Protein AF-A0A424SV99-F1 (afdb_monomer_lite)

Radius of gyration: 18.93 Å; chains: 1; bounding box: 42×47×40 Å

Sequence (148 aa):
MVNPYFDELSTVQIDDELKTCRRCNESKHYTDFAHRSYNKNGDKEYKNYCKACDKIAAKQVFNIKKQIGAIPDNHVCDCCGRDEPTILEQYKLFQRTMKKTVWTYDHDYKTGKFKGIICQPCNSVVGNLQDDITLADKVVKYIQRNYE

Foldseek 3Di:
DDDPDDDDPDPDPDPQQWAAAPQPRDIDGQVQFDFDDADPVRHTDGDSHGPVLVVLVVVLQVVCCVVVPDDDPADAFPPPRHGFVVCCVVVVPDPVHPDDDQWDQDADSVPSHTDDIHGPVVVVVCVVCVVPVVSVVVVVVVCVVPPD

Structure (mmCIF, N/CA/C/O backbone):
data_AF-A0A424SV99-F1
#
_entry.id   AF-A0A424SV99-F1
#
loop_
_atom_site.group_PDB
_atom_site.id
_atom_site.type_symbol
_atom_site.label_atom_id
_atom_site.label_alt_id
_atom_site.label_comp_id
_atom_site.label_asym_id
_atom_site.label_entity_id
_atom_site.label_seq_id
_atom_site.pdbx_PDB_ins_code
_atom_site.Cartn_x
_atom_site.Cartn_y
_atom_site.Cartn_z
_atom_site.occupancy
_atom_site.B_iso_or_equiv
_atom_site.auth_seq_id
_atom_site.auth_comp_id
_atom_site.auth_asym_id
_atom_site.auth_atom_id
_atom_site.pdbx_PDB_model_num
ATOM 1 N N . MET A 1 1 ? 20.866 -32.898 5.665 1.00 46.75 1 MET A N 1
ATOM 2 C CA . MET A 1 1 ? 20.239 -31.907 6.564 1.00 46.75 1 MET A CA 1
ATOM 3 C C . MET A 1 1 ? 21.338 -30.963 7.007 1.00 46.75 1 MET A C 1
ATOM 5 O O . MET A 1 1 ? 22.208 -31.386 7.752 1.00 46.75 1 MET A O 1
ATOM 9 N N . VAL A 1 2 ? 21.365 -29.760 6.440 1.00 43.47 2 VAL A N 1
ATOM 10 C CA . VAL A 1 2 ? 22.340 -28.706 6.759 1.00 43.47 2 VAL A CA 1
ATOM 11 C C . VAL A 1 2 ? 21.675 -27.783 7.780 1.00 43.47 2 VAL A C 1
ATOM 13 O O . VAL A 1 2 ? 20.457 -27.600 7.707 1.00 43.47 2 VAL A O 1
ATOM 16 N N . ASN A 1 3 ? 22.425 -27.262 8.753 1.00 42.44 3 ASN A N 1
ATOM 17 C CA . ASN A 1 3 ? 21.895 -26.292 9.712 1.00 42.44 3 ASN A CA 1
ATOM 18 C C . ASN A 1 3 ? 21.257 -25.114 8.934 1.00 42.44 3 ASN A C 1
ATOM 20 O O . ASN A 1 3 ? 21.934 -24.520 8.099 1.00 42.44 3 ASN A O 1
ATOM 24 N N . PRO A 1 4 ? 19.962 -24.817 9.144 1.00 55.62 4 PRO A N 1
ATOM 25 C CA . PRO A 1 4 ? 19.157 -23.989 8.240 1.00 55.62 4 PRO A CA 1
ATOM 26 C C . PRO A 1 4 ? 19.407 -22.472 8.336 1.00 55.62 4 PRO A C 1
ATOM 28 O O . PRO A 1 4 ? 18.695 -21.705 7.690 1.00 55.62 4 PRO A O 1
ATOM 31 N N . TYR A 1 5 ? 20.377 -22.022 9.136 1.00 57.38 5 TYR A N 1
ATOM 32 C CA . TYR A 1 5 ? 20.575 -20.611 9.478 1.00 57.38 5 TYR A CA 1
ATOM 33 C C . TYR A 1 5 ? 21.899 -20.051 8.956 1.00 57.38 5 TYR A C 1
ATOM 35 O O . TYR A 1 5 ? 22.760 -19.691 9.744 1.00 57.38 5 TYR A O 1
ATOM 43 N N . PHE A 1 6 ? 21.981 -19.869 7.638 1.00 65.75 6 PHE A N 1
ATOM 44 C CA . PHE A 1 6 ? 23.071 -19.198 6.915 1.00 65.75 6 PHE A CA 1
ATOM 45 C C . PHE A 1 6 ? 24.304 -20.065 6.657 1.00 65.75 6 PHE A C 1
ATOM 47 O O . PHE A 1 6 ? 25.109 -20.298 7.545 1.00 65.75 6 PHE A O 1
ATOM 54 N N . ASP A 1 7 ? 24.438 -20.498 5.405 1.00 50.53 7 ASP A N 1
ATOM 55 C CA . ASP A 1 7 ? 25.658 -20.337 4.609 1.00 50.53 7 ASP A CA 1
ATOM 56 C C . ASP A 1 7 ? 25.368 -20.803 3.163 1.00 50.53 7 ASP A C 1
ATOM 58 O O . ASP A 1 7 ? 24.678 -21.793 2.931 1.00 50.53 7 ASP A O 1
ATOM 62 N N . GLU A 1 8 ? 25.846 -20.039 2.179 1.00 55.78 8 GLU A N 1
ATOM 63 C CA . GLU A 1 8 ? 26.114 -20.473 0.788 1.00 55.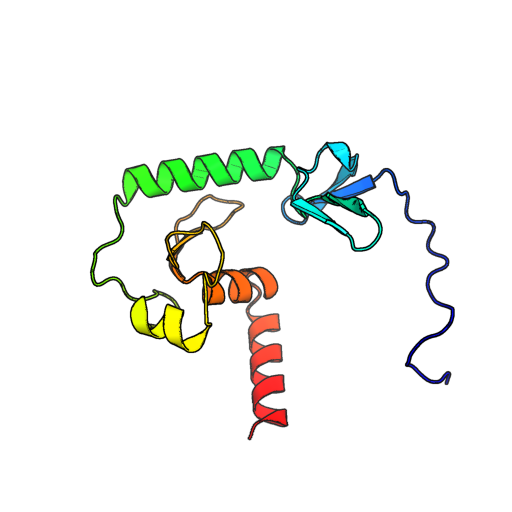78 8 GLU A CA 1
ATOM 64 C C . GLU A 1 8 ? 24.993 -20.612 -0.271 1.00 55.78 8 GLU A C 1
ATOM 66 O O . GLU A 1 8 ? 25.318 -20.817 -1.442 1.00 55.78 8 GLU A O 1
ATOM 71 N N . LEU A 1 9 ? 23.698 -20.440 0.015 1.00 55.50 9 LEU A N 1
ATOM 72 C CA . LEU A 1 9 ? 22.659 -20.721 -1.001 1.00 55.50 9 LEU A CA 1
ATOM 73 C C . LEU A 1 9 ? 22.002 -19.488 -1.630 1.00 55.50 9 LEU A C 1
ATOM 75 O O . LEU A 1 9 ? 20.889 -19.103 -1.283 1.00 55.50 9 LEU A O 1
ATOM 79 N N . SER A 1 10 ? 22.672 -18.939 -2.643 1.00 53.06 10 SER A N 1
ATOM 80 C CA . SER A 1 10 ? 22.024 -18.387 -3.841 1.00 53.06 10 SER A CA 1
ATOM 81 C C . SER A 1 10 ? 23.084 -18.101 -4.910 1.00 53.06 10 SER A C 1
ATOM 83 O O . SER A 1 10 ? 23.482 -16.958 -5.114 1.00 53.06 10 SER A O 1
ATOM 85 N N . THR A 1 11 ? 23.518 -19.124 -5.649 1.00 50.31 11 THR A N 1
ATOM 86 C CA . THR A 1 11 ? 24.266 -18.952 -6.913 1.00 50.31 11 THR A CA 1
ATOM 87 C C . THR A 1 11 ? 23.367 -18.514 -8.076 1.00 50.31 11 THR A C 1
ATOM 89 O O . THR A 1 11 ? 23.758 -18.612 -9.239 1.00 50.31 11 THR A O 1
ATOM 92 N N . VAL A 1 12 ? 22.151 -18.034 -7.790 1.00 54.78 12 VAL A N 1
ATOM 93 C CA . VAL A 1 12 ? 21.267 -17.466 -8.805 1.00 54.78 12 VAL A CA 1
ATOM 94 C C . VAL A 1 12 ? 21.966 -16.238 -9.377 1.00 54.78 12 VAL A C 1
ATOM 96 O O . VAL A 1 12 ? 22.113 -15.231 -8.687 1.00 54.78 12 VAL A O 1
ATOM 99 N N . GLN A 1 13 ? 22.406 -16.330 -10.633 1.00 50.00 13 GLN A N 1
ATOM 100 C CA . GLN A 1 13 ? 22.750 -15.153 -11.418 1.00 50.00 13 GLN A CA 1
ATOM 101 C C . GLN A 1 13 ? 21.464 -14.353 -11.605 1.00 50.00 13 GLN A C 1
ATOM 103 O O . GLN A 1 13 ? 20.651 -14.631 -12.485 1.00 50.00 13 GLN A O 1
ATOM 108 N N . ILE A 1 14 ? 21.235 -13.419 -10.688 1.00 56.88 14 ILE A N 1
ATOM 109 C CA . ILE A 1 14 ? 20.225 -12.390 -10.852 1.00 56.88 14 ILE A CA 1
ATOM 110 C C . ILE A 1 14 ? 20.780 -11.485 -11.941 1.00 56.88 14 ILE A C 1
ATOM 112 O O . ILE A 1 14 ? 21.867 -10.930 -11.789 1.00 56.88 14 ILE A O 1
ATOM 116 N N . ASP A 1 15 ? 20.058 -11.389 -13.050 1.00 66.38 15 ASP A N 1
ATOM 117 C CA . ASP A 1 15 ? 20.274 -10.316 -14.006 1.00 66.38 15 ASP A CA 1
ATOM 118 C C . ASP A 1 15 ? 20.004 -8.994 -13.271 1.00 66.38 15 ASP A C 1
ATOM 120 O O . ASP A 1 15 ? 18.850 -8.620 -13.052 1.00 66.38 15 ASP A O 1
ATOM 124 N N . ASP A 1 16 ? 21.079 -8.351 -12.808 1.00 74.00 16 ASP A N 1
ATOM 125 C CA . ASP A 1 16 ? 21.048 -7.132 -11.990 1.00 74.00 16 ASP A CA 1
ATOM 126 C C . ASP A 1 16 ? 20.429 -5.947 -12.757 1.00 74.00 16 ASP A C 1
ATOM 128 O O . ASP A 1 16 ? 20.028 -4.938 -12.172 1.00 74.00 16 ASP A O 1
ATOM 132 N N . GLU A 1 17 ? 20.270 -6.079 -14.079 1.00 88.94 17 GLU A N 1
ATOM 133 C CA . GLU A 1 17 ? 19.614 -5.073 -14.902 1.00 88.94 17 GLU A CA 1
ATOM 134 C C . GLU A 1 17 ? 18.082 -5.172 -14.845 1.00 88.94 17 GLU A C 1
ATOM 136 O O . GLU A 1 17 ? 17.390 -4.169 -15.052 1.00 88.94 17 GLU A O 1
ATOM 141 N N . LEU A 1 18 ? 17.519 -6.342 -14.517 1.00 92.75 18 LEU A N 1
ATOM 142 C CA . LEU A 1 18 ? 16.080 -6.594 -14.578 1.00 92.75 18 LEU A CA 1
ATOM 143 C C . LEU A 1 18 ? 15.413 -6.686 -13.200 1.00 92.75 18 LEU A C 1
ATOM 145 O O . LEU A 1 18 ? 15.876 -7.308 -12.250 1.00 92.75 18 LEU A O 1
ATOM 149 N N . LYS A 1 19 ? 14.216 -6.104 -13.112 1.00 93.75 19 LYS A N 1
ATOM 150 C CA . LYS A 1 19 ? 13.335 -6.158 -11.945 1.00 93.75 19 LYS A CA 1
ATOM 151 C C . LYS A 1 19 ? 11.900 -6.442 -12.378 1.00 93.75 19 LYS A C 1
ATOM 153 O O . LYS A 1 19 ? 11.367 -5.809 -13.290 1.00 93.75 19 LYS A O 1
ATOM 158 N N . THR A 1 20 ? 11.233 -7.364 -11.687 1.00 95.81 20 THR A N 1
ATOM 159 C CA . THR A 1 20 ? 9.819 -7.683 -11.939 1.00 95.81 20 THR A CA 1
ATOM 160 C C . THR A 1 20 ? 8.889 -6.758 -11.158 1.00 95.81 20 THR A C 1
ATOM 162 O O . THR A 1 20 ? 9.037 -6.546 -9.952 1.00 95.81 20 THR A O 1
ATOM 165 N N . CYS A 1 21 ? 7.896 -6.194 -11.845 1.00 95.25 21 CYS A N 1
ATOM 166 C CA . CYS A 1 21 ? 6.890 -5.334 -11.229 1.00 95.25 21 CYS A CA 1
ATOM 167 C C . CYS A 1 21 ? 5.826 -6.149 -10.486 1.00 95.25 21 CYS A C 1
ATOM 169 O O . CYS A 1 21 ? 5.091 -6.911 -11.101 1.00 95.25 21 CYS A O 1
ATOM 171 N N . ARG A 1 22 ? 5.620 -5.892 -9.188 1.00 92.50 22 ARG A N 1
ATOM 172 C CA . ARG A 1 22 ? 4.615 -6.598 -8.363 1.00 92.50 22 ARG A CA 1
ATOM 173 C C . ARG A 1 22 ? 3.149 -6.327 -8.764 1.00 92.50 22 ARG A C 1
ATOM 175 O O . ARG A 1 22 ? 2.252 -6.995 -8.273 1.00 92.50 22 ARG A O 1
ATOM 182 N N . ARG A 1 23 ? 2.880 -5.347 -9.638 1.00 91.38 23 ARG A N 1
ATOM 183 C CA . ARG A 1 23 ? 1.520 -5.043 -10.135 1.00 91.38 23 ARG A CA 1
ATOM 184 C C . ARG A 1 23 ? 1.218 -5.700 -11.482 1.00 91.38 23 ARG A C 1
ATOM 186 O O . ARG A 1 23 ? 0.206 -6.376 -11.598 1.00 91.38 23 ARG A O 1
ATOM 193 N N . CYS A 1 24 ? 2.058 -5.474 -12.496 1.00 93.88 24 CYS A N 1
ATOM 194 C CA . CYS A 1 24 ? 1.830 -6.013 -13.846 1.00 93.88 24 CYS A CA 1
ATOM 195 C C . CYS A 1 24 ? 2.553 -7.336 -14.120 1.00 93.88 24 CYS A C 1
ATOM 197 O O . CYS A 1 24 ? 2.310 -7.942 -15.153 1.00 93.88 24 CYS A O 1
ATOM 199 N N . ASN A 1 25 ? 3.423 -7.781 -13.211 1.00 94.44 25 ASN A N 1
ATOM 200 C CA . ASN A 1 25 ? 4.220 -9.002 -13.326 1.00 94.44 25 ASN A CA 1
ATOM 201 C C . ASN A 1 25 ? 5.194 -9.049 -14.523 1.00 94.44 25 ASN A C 1
ATOM 203 O O . ASN A 1 25 ? 5.746 -10.098 -14.831 1.00 94.44 25 ASN A O 1
ATOM 207 N N . GLU A 1 26 ? 5.438 -7.915 -15.183 1.00 96.12 26 GLU A N 1
ATOM 208 C CA . GLU A 1 26 ? 6.423 -7.796 -16.262 1.00 96.12 26 GLU A CA 1
ATOM 209 C C . GLU A 1 26 ? 7.828 -7.553 -15.689 1.00 96.12 26 GLU A C 1
ATOM 211 O O . GLU A 1 26 ? 7.995 -6.725 -14.781 1.00 96.12 26 GLU A O 1
ATOM 216 N N . SER A 1 27 ? 8.834 -8.231 -16.248 1.00 96.38 27 SER A N 1
ATOM 217 C CA . SER A 1 27 ? 10.253 -7.929 -16.024 1.00 96.38 27 SER A CA 1
ATOM 218 C C . SER A 1 27 ? 10.668 -6.737 -16.878 1.00 96.38 27 SER A C 1
ATOM 220 O O . SER A 1 27 ? 10.438 -6.722 -18.086 1.00 96.38 27 SER A O 1
ATOM 222 N N . LYS A 1 28 ? 11.240 -5.716 -16.240 1.00 95.50 28 LYS A N 1
ATOM 223 C CA . LYS A 1 28 ? 11.687 -4.474 -16.883 1.00 95.50 28 LYS A CA 1
ATOM 224 C C . LYS A 1 28 ? 13.045 -4.077 -16.346 1.00 95.50 28 LYS A C 1
ATOM 226 O O . LYS A 1 28 ? 13.426 -4.529 -15.270 1.00 95.50 28 LYS A O 1
ATOM 231 N N . HIS A 1 29 ? 13.725 -3.179 -17.041 1.00 95.56 29 HIS A N 1
ATOM 232 C CA . HIS A 1 29 ? 14.983 -2.644 -16.546 1.00 95.56 29 HIS A CA 1
ATOM 233 C C . HIS A 1 29 ? 14.773 -1.909 -15.206 1.00 95.56 29 HIS A C 1
ATOM 235 O O . HIS A 1 29 ? 13.754 -1.234 -15.024 1.00 95.56 29 HIS A O 1
ATOM 241 N N . TYR A 1 30 ? 15.703 -1.997 -14.248 1.00 93.38 30 TYR A N 1
ATOM 242 C CA . TYR A 1 30 ? 15.523 -1.400 -12.911 1.00 93.38 30 TYR A CA 1
ATOM 243 C C . TYR A 1 30 ? 15.280 0.122 -12.960 1.00 93.38 30 TYR A C 1
ATOM 245 O O . TYR A 1 30 ? 14.604 0.680 -12.093 1.00 93.38 30 TYR A O 1
ATOM 253 N N . THR A 1 31 ? 15.758 0.808 -14.003 1.00 94.62 31 THR A N 1
ATOM 254 C CA . THR A 1 31 ? 15.511 2.247 -14.216 1.00 94.62 31 THR A CA 1
ATOM 255 C C . THR A 1 31 ? 14.054 2.576 -14.554 1.00 94.62 31 THR A C 1
ATOM 257 O O . THR A 1 31 ? 13.649 3.735 -14.403 1.00 94.62 31 THR A O 1
ATOM 260 N N . ASP A 1 32 ? 13.226 1.595 -14.925 1.00 97.06 32 ASP A N 1
ATOM 261 C CA . ASP A 1 32 ? 11.772 1.755 -15.072 1.00 97.06 32 ASP A CA 1
ATOM 262 C C . ASP A 1 32 ? 11.036 1.805 -13.729 1.00 97.06 32 ASP A C 1
ATOM 264 O O . ASP A 1 32 ? 9.822 2.024 -13.678 1.00 97.06 32 ASP A O 1
ATOM 268 N N . PHE A 1 33 ? 11.759 1.663 -12.622 1.00 97.25 33 PHE A N 1
ATOM 269 C CA . PHE A 1 33 ? 11.250 1.782 -11.268 1.00 97.25 33 PHE A CA 1
ATOM 270 C C . PHE A 1 33 ? 11.747 3.093 -10.652 1.00 97.25 33 PHE A C 1
ATOM 272 O O . PHE A 1 33 ? 12.839 3.582 -10.936 1.00 97.25 33 PHE A O 1
ATOM 279 N N . ALA A 1 34 ? 10.911 3.742 -9.843 1.00 96.69 34 ALA A N 1
ATOM 280 C CA . ALA A 1 34 ? 11.320 4.975 -9.173 1.00 96.69 34 ALA A CA 1
ATOM 281 C C . ALA A 1 34 ? 12.274 4.661 -8.011 1.00 96.69 34 ALA A C 1
ATOM 283 O O . ALA A 1 34 ? 12.069 3.679 -7.298 1.00 96.69 34 ALA A O 1
ATOM 284 N N . HIS A 1 35 ? 13.266 5.524 -7.791 1.00 94.75 35 HIS A N 1
ATOM 285 C CA . HIS A 1 35 ? 14.097 5.486 -6.588 1.00 94.75 35 HIS A CA 1
ATOM 286 C C . HIS A 1 35 ? 13.222 5.657 -5.336 1.00 94.75 35 HIS A C 1
ATOM 288 O O . HIS A 1 35 ? 12.306 6.485 -5.313 1.00 94.75 35 HIS A O 1
ATOM 294 N N . ARG A 1 36 ? 13.488 4.851 -4.309 1.00 92.25 36 ARG A N 1
ATOM 295 C CA . ARG A 1 36 ? 12.763 4.839 -3.036 1.00 92.25 36 ARG A CA 1
ATOM 296 C C . ARG A 1 36 ? 13.641 5.325 -1.889 1.00 92.25 36 ARG A C 1
ATOM 298 O O . ARG A 1 36 ? 13.190 6.153 -1.103 1.00 92.25 36 ARG A O 1
ATOM 305 N N . SER A 1 37 ? 14.841 4.778 -1.788 1.00 93.25 37 SER A N 1
ATOM 306 C CA . SER A 1 37 ? 15.759 4.953 -0.663 1.00 93.25 37 SER A CA 1
ATOM 307 C C . SER A 1 37 ? 17.159 4.522 -1.080 1.00 93.25 37 SER A C 1
ATOM 309 O O . SER A 1 37 ? 17.331 3.929 -2.139 1.00 93.25 37 SER A O 1
ATOM 311 N N . TYR A 1 38 ? 18.146 4.809 -0.239 1.00 93.88 38 TYR A N 1
ATOM 312 C CA . TYR A 1 38 ? 19.466 4.203 -0.340 1.00 93.88 38 TYR A CA 1
ATOM 313 C C . TYR A 1 38 ? 19.573 3.069 0.679 1.00 93.88 38 TYR A C 1
ATOM 315 O O . TYR A 1 38 ? 19.071 3.207 1.800 1.00 93.88 38 TYR A O 1
ATOM 323 N N . ASN A 1 39 ? 20.214 1.965 0.299 1.00 90.00 39 ASN A N 1
ATOM 324 C CA . ASN A 1 39 ? 20.517 0.879 1.226 1.00 90.00 39 ASN A CA 1
ATOM 325 C C . ASN A 1 39 ? 21.658 1.293 2.188 1.00 90.00 39 ASN A C 1
ATOM 327 O O . ASN A 1 39 ? 22.213 2.390 2.101 1.00 90.00 39 ASN A O 1
ATOM 331 N N . LYS A 1 40 ? 22.042 0.396 3.106 1.00 89.06 40 LYS A N 1
ATOM 332 C CA . LYS A 1 40 ? 23.139 0.643 4.065 1.00 89.06 40 LYS A CA 1
ATOM 333 C C . LYS A 1 40 ? 24.505 0.879 3.402 1.00 89.06 40 LYS A C 1
ATOM 335 O O . LYS A 1 40 ? 25.352 1.520 4.014 1.00 89.06 40 LYS A O 1
ATOM 340 N N . ASN A 1 41 ? 24.700 0.376 2.184 1.00 91.50 41 ASN A N 1
ATOM 341 C CA . ASN A 1 41 ? 25.935 0.497 1.410 1.00 91.50 41 ASN A CA 1
ATOM 342 C C . ASN A 1 41 ? 25.954 1.755 0.523 1.00 91.50 41 ASN A C 1
ATOM 344 O O . ASN A 1 41 ? 26.979 2.065 -0.074 1.00 91.50 41 ASN A O 1
ATOM 348 N N . GLY A 1 42 ? 24.843 2.497 0.449 1.00 90.88 42 GLY A N 1
ATOM 349 C CA . GLY A 1 42 ? 24.700 3.676 -0.404 1.00 90.88 42 GLY A CA 1
ATOM 350 C C . GLY A 1 42 ? 24.166 3.387 -1.809 1.00 90.88 42 GLY A C 1
ATOM 351 O O . GLY A 1 42 ? 24.042 4.322 -2.602 1.00 90.88 42 GLY A O 1
ATOM 352 N N . ASP A 1 43 ? 23.792 2.146 -2.124 1.00 89.25 43 ASP A N 1
ATOM 353 C CA . ASP A 1 43 ? 23.182 1.820 -3.414 1.00 89.25 43 ASP A CA 1
ATOM 354 C C . ASP A 1 43 ? 21.719 2.256 -3.454 1.00 89.25 43 ASP A C 1
ATOM 356 O O . ASP A 1 43 ? 21.004 2.253 -2.447 1.00 89.25 43 ASP A O 1
ATOM 360 N N . LYS A 1 44 ? 21.252 2.605 -4.652 1.00 91.12 44 LYS A N 1
ATOM 361 C CA . LYS A 1 44 ? 19.861 2.997 -4.892 1.00 91.12 44 LYS A CA 1
ATOM 362 C C . LYS A 1 44 ? 18.933 1.794 -4.755 1.00 91.12 44 LYS A C 1
ATOM 364 O O . LYS A 1 44 ? 19.015 0.842 -5.521 1.00 91.12 44 LYS A O 1
ATOM 369 N N . GLU A 1 45 ? 17.954 1.903 -3.870 1.00 92.31 45 GLU A N 1
ATOM 370 C CA . GLU A 1 45 ? 16.814 1.000 -3.806 1.00 92.31 45 GLU A CA 1
ATOM 371 C C . GLU A 1 45 ? 15.658 1.553 -4.637 1.00 92.31 45 GLU A C 1
ATOM 373 O O . GLU A 1 45 ? 15.239 2.708 -4.499 1.00 92.31 45 GLU A O 1
ATOM 378 N N . TYR A 1 46 ? 15.093 0.698 -5.480 1.00 94.44 46 TYR A N 1
ATOM 379 C CA . TYR A 1 46 ? 13.967 1.038 -6.338 1.00 94.44 46 TYR A CA 1
ATOM 380 C C . TYR A 1 46 ? 12.654 0.482 -5.784 1.00 94.44 46 TYR A C 1
ATOM 382 O O . TYR A 1 46 ? 12.613 -0.532 -5.084 1.00 94.44 46 TYR A O 1
ATOM 390 N N . LYS A 1 47 ? 11.539 1.141 -6.111 1.00 95.19 47 LYS A N 1
ATOM 391 C CA . LYS A 1 47 ? 10.196 0.659 -5.762 1.00 95.19 47 LYS A CA 1
ATOM 392 C C . LYS A 1 47 ? 9.912 -0.719 -6.370 1.00 95.19 47 LYS A C 1
ATOM 394 O O . LYS A 1 47 ? 10.477 -1.098 -7.385 1.00 95.19 47 LYS A O 1
ATOM 399 N N . ASN A 1 48 ? 8.938 -1.428 -5.802 1.00 94.19 48 ASN A N 1
ATOM 400 C CA . ASN A 1 48 ? 8.484 -2.737 -6.298 1.00 94.19 48 ASN A CA 1
ATOM 401 C C . ASN A 1 48 ? 7.491 -2.655 -7.470 1.00 94.19 48 ASN A C 1
ATOM 403 O O . ASN A 1 48 ? 7.044 -3.680 -7.981 1.00 94.19 48 ASN A O 1
ATOM 407 N N . TYR A 1 49 ? 7.121 -1.443 -7.884 1.00 95.00 49 TYR A N 1
ATOM 408 C CA . TYR A 1 49 ? 6.190 -1.191 -8.978 1.00 95.00 49 TYR A CA 1
ATOM 409 C C . TYR A 1 49 ? 6.852 -0.276 -10.002 1.00 95.00 49 TYR A C 1
ATOM 411 O O . TYR A 1 49 ? 7.529 0.685 -9.626 1.00 95.00 49 TYR A O 1
ATOM 419 N N . CYS A 1 50 ? 6.648 -0.567 -11.284 1.00 97.06 50 CYS A N 1
ATOM 420 C CA . CYS A 1 50 ? 7.191 0.256 -12.356 1.00 97.06 50 CYS A CA 1
ATOM 421 C C . CYS A 1 50 ? 6.500 1.631 -12.396 1.00 97.06 50 CYS A C 1
ATOM 423 O O . CYS A 1 50 ? 5.356 1.798 -11.954 1.00 97.06 50 CYS A O 1
ATOM 425 N N . LYS A 1 51 ? 7.182 2.621 -12.977 1.00 97.69 51 LYS A N 1
ATOM 426 C CA . LYS A 1 51 ? 6.694 4.000 -13.141 1.00 97.69 51 LYS A CA 1
ATOM 427 C C . LYS A 1 51 ? 5.345 4.058 -13.863 1.00 97.69 51 LYS A C 1
ATOM 429 O O . LYS A 1 51 ? 4.500 4.877 -13.508 1.00 97.69 51 LYS A O 1
ATOM 434 N N . ALA A 1 52 ? 5.115 3.170 -14.833 1.00 96.94 52 ALA A N 1
ATOM 435 C CA . ALA A 1 52 ? 3.842 3.078 -15.548 1.00 96.94 52 ALA A CA 1
ATOM 436 C C . ALA A 1 52 ? 2.681 2.706 -14.608 1.00 96.94 52 ALA A C 1
ATOM 438 O O . ALA A 1 52 ? 1.668 3.405 -14.571 1.00 96.94 52 ALA A O 1
ATOM 439 N N . CYS A 1 53 ? 2.850 1.668 -13.782 1.00 96.06 53 CYS A N 1
ATOM 440 C CA . CYS A 1 53 ? 1.846 1.283 -12.791 1.00 96.06 53 CYS A CA 1
ATOM 441 C C . CYS A 1 53 ? 1.658 2.351 -11.704 1.00 96.06 53 CYS A C 1
ATOM 443 O O . CYS A 1 53 ? 0.541 2.541 -11.230 1.00 96.06 53 CYS A O 1
ATOM 445 N N . ASP A 1 54 ? 2.719 3.050 -11.295 1.00 94.88 54 ASP A N 1
ATOM 446 C CA . ASP A 1 54 ? 2.611 4.167 -10.346 1.00 94.88 54 ASP A CA 1
ATOM 447 C C . ASP A 1 54 ? 1.811 5.342 -10.927 1.00 94.88 54 ASP A C 1
ATOM 449 O O . ASP A 1 54 ? 0.995 5.932 -10.219 1.00 94.88 54 ASP A O 1
ATOM 453 N N . LYS A 1 55 ? 1.969 5.644 -12.222 1.00 95.94 55 LYS A N 1
ATOM 454 C CA . LYS A 1 55 ? 1.183 6.681 -12.910 1.00 95.94 55 LYS A CA 1
ATOM 455 C C . LYS A 1 55 ? -0.306 6.330 -12.964 1.00 95.94 55 LYS A C 1
ATOM 457 O O . LYS A 1 55 ? -1.144 7.204 -12.744 1.00 95.94 55 LYS A O 1
ATOM 462 N N . ILE A 1 56 ? -0.636 5.064 -13.228 1.00 95.38 56 ILE A N 1
ATOM 463 C CA . ILE A 1 56 ? -2.023 4.572 -13.219 1.00 95.38 56 ILE A CA 1
ATOM 464 C C . ILE A 1 56 ? -2.624 4.709 -11.816 1.00 95.38 56 ILE A C 1
ATOM 466 O O . ILE A 1 56 ? -3.674 5.335 -11.671 1.00 95.38 56 ILE A O 1
ATOM 470 N N . ALA A 1 57 ? -1.926 4.219 -10.787 1.00 92.94 57 ALA A N 1
ATOM 471 C CA . ALA A 1 57 ? -2.382 4.307 -9.400 1.00 92.94 57 ALA A CA 1
ATOM 472 C C . ALA A 1 57 ? -2.569 5.763 -8.941 1.00 92.94 57 ALA A C 1
ATOM 474 O O . ALA A 1 57 ? -3.568 6.103 -8.312 1.00 92.94 57 ALA A O 1
ATOM 475 N N . ALA A 1 58 ? -1.651 6.662 -9.308 1.00 93.56 58 ALA A N 1
ATOM 476 C CA . ALA A 1 58 ? -1.787 8.085 -9.003 1.00 93.56 58 ALA A CA 1
ATOM 477 C C . ALA A 1 58 ? -3.047 8.695 -9.643 1.00 93.56 58 ALA A C 1
ATOM 479 O O . ALA A 1 58 ? -3.763 9.454 -8.988 1.00 93.56 58 ALA A O 1
ATOM 480 N N . LYS A 1 59 ? -3.356 8.330 -10.896 1.00 95.56 59 LYS A N 1
ATOM 481 C CA . LYS A 1 59 ? -4.577 8.770 -11.589 1.00 95.56 59 LYS A CA 1
ATOM 482 C C . LYS A 1 59 ? -5.843 8.198 -10.942 1.00 95.56 59 LYS A C 1
ATOM 484 O O . LYS A 1 59 ? -6.819 8.928 -10.794 1.00 95.56 59 LYS A O 1
ATOM 489 N N . GLN A 1 60 ? -5.826 6.928 -10.536 1.00 95.06 60 GLN A N 1
ATOM 490 C CA . GLN A 1 60 ? -6.933 6.295 -9.810 1.00 95.06 60 GLN A CA 1
ATOM 491 C C . GLN A 1 60 ? -7.208 7.032 -8.493 1.00 95.06 60 GLN A C 1
ATOM 493 O O . GLN A 1 60 ? -8.323 7.501 -8.287 1.00 95.06 60 GLN A O 1
ATOM 498 N N . VAL A 1 61 ? -6.182 7.248 -7.661 1.00 93.00 61 VAL A N 1
ATOM 499 C CA . VAL A 1 61 ? -6.315 7.991 -6.394 1.00 93.00 61 VAL A CA 1
ATOM 500 C C . VAL A 1 61 ? -6.809 9.420 -6.623 1.00 93.00 61 VAL A C 1
ATOM 502 O O . VAL A 1 61 ? -7.649 9.900 -5.868 1.00 93.00 61 VAL A O 1
ATOM 505 N N . PHE A 1 62 ? -6.317 10.106 -7.658 1.00 94.94 62 PHE A N 1
ATOM 506 C CA . PHE A 1 62 ? -6.799 11.442 -8.014 1.00 94.94 62 PHE A CA 1
ATOM 507 C C . PHE A 1 62 ? -8.303 11.442 -8.330 1.00 94.94 62 PHE A C 1
ATOM 509 O O . PHE A 1 62 ? -9.046 12.257 -7.785 1.00 94.94 62 PHE A O 1
ATOM 516 N N . ASN A 1 63 ? -8.761 10.506 -9.163 1.00 95.62 63 ASN A N 1
ATOM 517 C CA . ASN A 1 63 ? -10.172 10.389 -9.524 1.00 95.62 63 ASN A CA 1
ATOM 518 C C . ASN A 1 63 ? -11.047 10.016 -8.320 1.00 95.62 63 ASN A C 1
ATOM 520 O O . ASN A 1 63 ? -12.106 10.611 -8.143 1.00 95.62 63 ASN A O 1
ATOM 524 N N . ILE A 1 64 ? -10.584 9.095 -7.471 1.00 95.12 64 ILE A N 1
ATOM 525 C CA . ILE A 1 64 ? -11.283 8.702 -6.242 1.00 95.12 64 ILE A CA 1
ATOM 526 C C . ILE A 1 64 ? -11.439 9.910 -5.320 1.00 95.12 64 ILE A C 1
ATOM 528 O O . ILE A 1 64 ? -12.549 10.212 -4.900 1.00 95.12 64 ILE A O 1
ATOM 532 N N . LYS A 1 65 ? -10.366 10.667 -5.068 1.00 93.88 65 LYS A N 1
ATOM 533 C CA . LYS A 1 65 ? -10.436 11.888 -4.248 1.00 93.88 65 LYS A CA 1
ATOM 534 C C . LYS A 1 65 ? -11.403 12.922 -4.821 1.00 93.88 65 LYS A C 1
ATOM 536 O O . LYS A 1 65 ? -12.100 13.584 -4.063 1.00 93.88 65 LYS A O 1
ATOM 541 N N . LYS A 1 66 ? -11.469 13.053 -6.150 1.00 95.38 66 LYS A N 1
ATOM 542 C CA . LYS A 1 66 ? -12.417 13.958 -6.814 1.00 95.38 66 LYS A CA 1
ATOM 543 C C . LYS A 1 66 ? -13.875 13.518 -6.632 1.00 95.38 66 LYS A C 1
ATOM 545 O O . LYS A 1 66 ? -14.746 14.376 -6.572 1.00 95.38 66 LYS A O 1
ATOM 550 N N . GLN A 1 67 ? -14.139 12.213 -6.585 1.00 93.75 67 GLN A N 1
ATOM 551 C CA . GLN A 1 67 ? -15.490 11.659 -6.449 1.00 93.75 67 GLN A CA 1
ATOM 552 C C . GLN A 1 67 ? -15.960 11.584 -4.993 1.00 93.75 67 GLN A C 1
ATOM 554 O O . GLN A 1 67 ? -17.107 11.908 -4.713 1.00 93.75 67 GLN A O 1
ATOM 559 N N . ILE A 1 68 ? -15.082 11.156 -4.087 1.00 93.12 68 ILE A N 1
ATOM 560 C CA . ILE A 1 68 ? -15.398 10.932 -2.671 1.00 93.12 68 ILE A CA 1
ATOM 561 C C . ILE A 1 68 ? -15.271 12.223 -1.853 1.00 93.12 68 ILE A C 1
ATOM 563 O O . ILE A 1 68 ? -16.017 12.423 -0.901 1.00 93.12 68 ILE A O 1
ATOM 567 N N . GLY A 1 69 ? -14.366 13.125 -2.239 1.00 91.12 69 GLY A N 1
ATOM 568 C CA . GLY A 1 69 ? -14.107 14.365 -1.514 1.00 91.12 69 GLY A CA 1
ATOM 569 C C . GLY A 1 69 ? -13.067 14.207 -0.404 1.00 91.12 69 GLY A C 1
ATOM 570 O O . GLY A 1 69 ? -12.186 13.347 -0.468 1.00 91.12 69 GLY A O 1
ATOM 571 N N . ALA A 1 70 ? -13.122 15.110 0.576 1.00 91.00 70 ALA A N 1
ATOM 572 C CA . ALA A 1 70 ? -12.242 15.089 1.738 1.00 91.00 70 ALA A CA 1
ATOM 573 C C . ALA A 1 70 ? -12.677 14.017 2.749 1.00 91.00 70 ALA A C 1
ATOM 575 O O . ALA A 1 70 ? -13.836 13.612 2.789 1.00 91.00 70 ALA A O 1
ATOM 576 N N . ILE A 1 71 ? -11.732 13.576 3.575 1.00 92.00 71 ILE A N 1
ATOM 577 C CA . ILE A 1 71 ? -11.996 12.611 4.646 1.00 92.00 71 ILE A CA 1
ATOM 578 C C . ILE A 1 71 ? -12.726 13.348 5.776 1.00 92.00 71 ILE A C 1
ATOM 580 O O . ILE A 1 71 ? -12.252 14.422 6.150 1.00 92.00 71 ILE A O 1
ATOM 584 N N . PRO A 1 72 ? -13.839 12.816 6.311 1.00 90.38 72 PRO A N 1
ATOM 585 C CA . PRO A 1 72 ? -14.513 13.406 7.465 1.00 90.38 72 PRO A CA 1
ATOM 586 C C . PRO A 1 72 ? -13.602 13.476 8.701 1.00 90.38 72 PRO A C 1
ATOM 588 O O . PRO A 1 72 ? -12.821 12.556 8.941 1.00 90.38 72 PRO A O 1
ATOM 591 N N . ASP A 1 73 ? -13.745 14.520 9.523 1.00 87.75 73 ASP A N 1
ATOM 592 C CA . ASP A 1 73 ? -12.910 14.725 10.722 1.00 87.75 73 ASP A CA 1
ATOM 593 C C . ASP A 1 73 ? -13.039 13.590 11.757 1.00 87.75 73 ASP A C 1
ATOM 595 O O . ASP A 1 73 ? -12.104 13.302 12.498 1.00 87.75 73 ASP A O 1
ATOM 599 N N . ASN A 1 74 ? -14.191 12.917 11.797 1.00 93.00 74 ASN A N 1
ATOM 600 C CA . ASN A 1 74 ? -14.497 11.799 12.692 1.00 93.00 74 ASN A CA 1
ATOM 601 C C . ASN A 1 74 ? -14.442 10.431 11.989 1.00 93.00 74 ASN A C 1
ATOM 603 O O . ASN A 1 74 ? -15.092 9.482 12.432 1.00 93.00 74 ASN A O 1
ATOM 607 N N . HIS A 1 75 ? -13.718 10.335 10.871 1.00 96.56 75 HIS A N 1
ATOM 608 C CA . HIS A 1 75 ? -13.581 9.085 10.131 1.00 96.56 75 HIS A CA 1
ATOM 609 C C . HIS A 1 75 ? -12.938 7.987 10.990 1.00 96.56 75 HIS A C 1
ATOM 611 O O . HIS A 1 75 ? -11.977 8.220 11.726 1.00 96.56 75 HIS A O 1
ATOM 617 N N . VAL A 1 76 ? -13.444 6.765 10.845 1.00 97.88 76 VAL A N 1
ATOM 618 C CA . VAL A 1 76 ? -12.863 5.554 11.433 1.00 97.88 76 VAL A CA 1
ATOM 619 C C . VAL A 1 76 ? -12.460 4.611 10.314 1.00 97.88 76 VAL A C 1
ATOM 621 O O . VAL A 1 76 ? -13.111 4.545 9.281 1.00 97.88 76 VAL A O 1
ATOM 624 N N . CYS A 1 77 ? -11.375 3.867 10.499 1.00 98.06 77 CYS A N 1
ATOM 625 C CA . CYS A 1 77 ? -10.883 2.951 9.474 1.00 98.06 77 CYS A CA 1
ATOM 626 C C . CYS A 1 77 ? -11.960 1.936 9.049 1.00 98.06 77 CYS A C 1
ATOM 628 O O . CYS A 1 77 ? -12.365 1.121 9.876 1.00 98.06 77 CYS A O 1
ATOM 630 N N . ASP A 1 78 ? -12.302 1.875 7.756 1.00 97.75 78 ASP A N 1
ATOM 631 C CA . ASP A 1 78 ? -13.303 0.926 7.228 1.00 97.75 78 ASP A CA 1
ATOM 632 C C . ASP A 1 78 ? -12.908 -0.556 7.422 1.00 97.75 78 ASP A C 1
ATOM 634 O O . ASP A 1 78 ? -13.730 -1.454 7.270 1.00 97.75 78 ASP A O 1
ATOM 638 N N . CYS A 1 79 ? -11.640 -0.831 7.754 1.00 97.12 79 CYS A N 1
ATOM 639 C CA . CYS A 1 79 ? -11.126 -2.179 7.999 1.00 97.12 79 CYS A CA 1
ATOM 640 C C . CYS A 1 79 ? -11.059 -2.541 9.491 1.00 97.12 79 CYS A C 1
ATOM 642 O O . CYS A 1 79 ? -11.507 -3.616 9.875 1.00 97.12 79 CYS A O 1
ATOM 644 N N . CYS A 1 80 ? -10.475 -1.686 10.340 1.00 97.44 80 CYS A N 1
ATOM 645 C CA . CYS A 1 80 ? -10.250 -2.011 11.758 1.00 97.44 80 CYS A CA 1
ATOM 646 C C . CYS A 1 80 ? -11.115 -1.221 12.745 1.00 97.44 80 CYS A C 1
ATOM 648 O O . CYS A 1 80 ? -11.006 -1.457 13.945 1.00 97.44 80 CYS A O 1
ATOM 650 N N . GLY A 1 81 ? -11.923 -0.270 12.270 1.00 97.88 81 GLY A N 1
ATOM 651 C CA . GLY A 1 81 ? -12.837 0.528 13.091 1.00 97.88 81 GLY A CA 1
ATOM 652 C C . GLY A 1 81 ? -12.173 1.541 14.028 1.00 97.88 81 GLY A C 1
ATOM 653 O O . GLY A 1 81 ? -12.856 2.128 14.858 1.00 97.88 81 GLY A O 1
ATOM 654 N N . ARG A 1 82 ? -10.853 1.751 13.934 1.00 97.88 82 ARG A N 1
ATOM 655 C CA . ARG A 1 82 ? -10.116 2.684 14.804 1.00 97.88 82 ARG A CA 1
ATOM 656 C C . ARG A 1 82 ? -10.106 4.102 14.236 1.00 97.88 82 ARG A C 1
ATOM 658 O O . ARG A 1 82 ? -9.984 4.270 13.019 1.00 97.88 82 ARG A O 1
ATOM 665 N N . ASP A 1 83 ? -10.176 5.088 15.123 1.00 97.12 83 ASP A N 1
ATOM 666 C CA . ASP A 1 83 ? -10.007 6.509 14.810 1.00 97.12 83 ASP A CA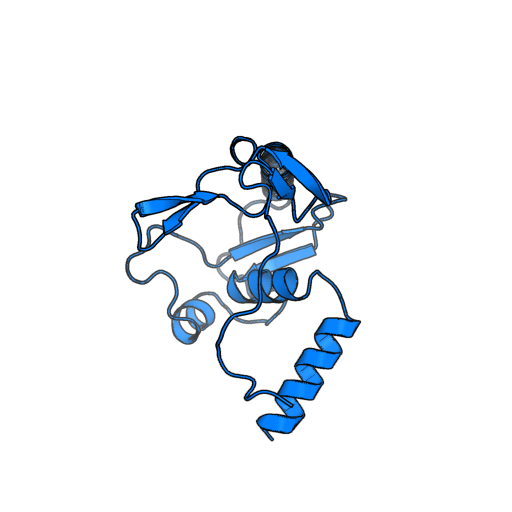 1
ATOM 667 C C . ASP A 1 83 ? -8.524 6.909 14.673 1.00 97.12 83 ASP A C 1
ATOM 669 O O . ASP A 1 83 ? -7.607 6.145 15.000 1.00 97.12 83 ASP A O 1
ATOM 673 N N . GLU A 1 84 ? -8.275 8.113 14.152 1.00 95.44 84 GLU A N 1
ATOM 674 C CA . GLU A 1 84 ? -6.916 8.617 13.921 1.00 95.44 84 GLU A CA 1
ATOM 675 C C . GLU A 1 84 ? -6.059 8.702 15.200 1.00 95.44 84 GLU A C 1
ATOM 677 O O . GLU A 1 84 ? -4.932 8.192 15.161 1.00 95.44 84 GLU A O 1
ATOM 682 N N . PRO A 1 85 ? -6.544 9.238 16.342 1.00 94.62 85 PRO A N 1
ATOM 683 C CA . PRO A 1 85 ? -5.776 9.252 17.588 1.00 94.62 85 PRO A CA 1
ATOM 684 C C . PRO A 1 85 ? -5.349 7.854 18.056 1.00 94.62 85 PRO A C 1
ATOM 686 O O . PRO A 1 85 ? -4.176 7.652 18.379 1.00 94.62 85 PRO A O 1
ATOM 689 N N . THR A 1 86 ? -6.255 6.868 18.024 1.00 96.69 86 THR A N 1
ATOM 690 C CA . THR A 1 86 ? -5.948 5.481 18.412 1.00 96.69 86 THR A CA 1
ATOM 691 C C . THR A 1 86 ? -4.898 4.874 17.487 1.00 96.69 86 THR A C 1
ATOM 693 O O . THR A 1 86 ? -3.971 4.207 17.945 1.00 96.69 86 THR A O 1
ATOM 696 N N . ILE A 1 87 ? -5.005 5.114 16.176 1.00 96.44 87 ILE A N 1
ATOM 697 C CA . ILE A 1 87 ? -4.035 4.615 15.193 1.00 96.44 87 ILE A CA 1
ATOM 698 C C . ILE A 1 87 ? -2.650 5.232 15.426 1.00 96.44 87 ILE A C 1
ATOM 700 O O . ILE A 1 87 ? -1.651 4.507 15.424 1.00 96.44 87 ILE A O 1
ATOM 704 N N . LEU A 1 88 ?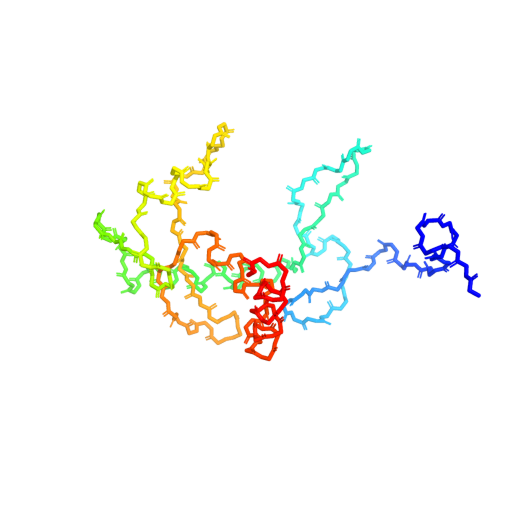 -2.571 6.552 15.612 1.00 94.12 88 LEU A N 1
ATOM 705 C CA . LEU A 1 88 ? -1.308 7.254 15.850 1.00 94.12 88 LEU A CA 1
ATOM 706 C C . LEU A 1 88 ? -0.623 6.744 17.119 1.00 94.12 88 LEU A C 1
ATOM 708 O O . LEU A 1 88 ? 0.577 6.460 17.093 1.00 94.12 88 LEU A O 1
ATOM 712 N N . GLU A 1 89 ? -1.389 6.572 18.195 1.00 93.81 89 GLU A N 1
ATOM 713 C CA . GLU A 1 89 ? -0.870 6.120 19.481 1.00 93.81 89 GLU A CA 1
ATOM 714 C C . GLU A 1 89 ? -0.449 4.645 19.448 1.00 93.81 89 GLU A C 1
ATOM 716 O O . GLU A 1 89 ? 0.655 4.312 19.880 1.00 93.81 89 GLU A O 1
ATOM 721 N N . GLN A 1 90 ? -1.263 3.752 18.882 1.00 95.50 90 GLN A N 1
ATOM 722 C CA . GLN A 1 90 ? -0.964 2.317 18.846 1.00 95.50 90 GLN A CA 1
ATOM 723 C C . GLN A 1 90 ? 0.247 1.991 17.962 1.00 95.50 90 GLN A C 1
ATOM 725 O O . GLN A 1 90 ? 1.090 1.176 18.333 1.00 95.50 90 GLN A O 1
ATOM 730 N N . TYR A 1 91 ? 0.330 2.610 16.782 1.00 93.75 91 TYR A N 1
ATOM 731 C CA . TYR A 1 91 ? 1.362 2.298 15.788 1.00 93.75 91 TYR A CA 1
ATOM 732 C C . TYR A 1 91 ? 2.547 3.264 15.820 1.00 93.75 91 TYR A C 1
ATOM 734 O O . TYR A 1 91 ? 3.473 3.105 15.023 1.00 93.75 91 TYR A O 1
ATOM 742 N N . LYS A 1 92 ? 2.524 4.264 16.715 1.00 93.19 92 LYS A N 1
ATOM 743 C CA . LYS A 1 92 ? 3.599 5.252 16.889 1.00 93.19 92 LYS A CA 1
ATOM 744 C C . LYS A 1 92 ? 4.005 5.911 15.562 1.00 93.19 92 LYS A C 1
ATOM 746 O O . LYS A 1 92 ? 5.183 6.149 15.292 1.00 93.19 92 LYS A O 1
ATOM 751 N N . LEU A 1 93 ? 3.018 6.178 14.703 1.00 90.25 93 LEU A N 1
ATOM 752 C CA . LEU A 1 93 ? 3.257 6.675 13.349 1.00 90.25 93 LEU A CA 1
ATOM 753 C C . LEU A 1 93 ? 3.732 8.133 13.353 1.00 90.25 93 LEU A C 1
ATOM 755 O O . LEU A 1 93 ? 3.461 8.915 14.257 1.00 90.25 93 LEU A O 1
ATOM 759 N N . PHE A 1 94 ? 4.441 8.487 12.285 1.00 88.31 94 PHE A N 1
ATOM 760 C CA . PHE A 1 94 ? 4.885 9.843 11.938 1.00 88.31 94 PHE A CA 1
ATOM 761 C C . PHE A 1 94 ? 5.875 10.525 12.876 1.00 88.31 94 PHE A C 1
ATOM 763 O O . PHE A 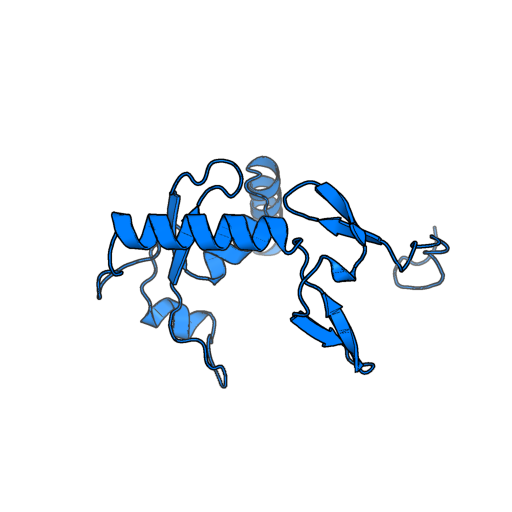1 94 ? 6.235 11.678 12.636 1.00 88.31 94 PHE A O 1
ATOM 770 N N . GLN A 1 95 ? 6.424 9.807 13.852 1.00 85.56 95 GLN A N 1
ATOM 771 C CA . GLN A 1 95 ? 7.540 10.302 14.648 1.00 85.56 95 GLN A CA 1
ATOM 772 C C . GLN A 1 95 ? 8.717 10.651 13.728 1.00 85.56 95 GLN A C 1
ATOM 774 O O . GLN A 1 95 ? 9.294 9.782 13.076 1.00 85.56 95 GLN A O 1
ATOM 779 N N . ARG A 1 96 ? 9.050 11.947 13.652 1.00 84.75 96 ARG A N 1
ATOM 780 C CA . ARG A 1 96 ? 10.126 12.495 12.802 1.00 84.75 96 ARG A CA 1
ATOM 781 C C . ARG A 1 96 ? 9.915 12.290 11.292 1.00 84.75 96 ARG A C 1
ATOM 783 O O . ARG A 1 96 ? 10.886 12.244 10.540 1.00 84.75 96 ARG A O 1
ATOM 790 N N . THR A 1 97 ? 8.667 12.186 10.828 1.00 81.56 97 THR A N 1
ATOM 791 C CA . THR A 1 97 ? 8.349 12.088 9.390 1.00 81.56 97 THR A CA 1
ATOM 792 C C . THR A 1 97 ? 7.519 13.277 8.909 1.00 81.56 97 THR A C 1
ATOM 794 O O . THR A 1 97 ? 6.793 13.888 9.682 1.00 81.56 97 THR A O 1
ATOM 797 N N . MET A 1 98 ? 7.553 13.551 7.604 1.00 76.19 98 MET A N 1
ATOM 798 C CA . MET A 1 98 ? 6.761 14.615 6.966 1.00 76.19 98 MET A CA 1
ATOM 799 C C . MET A 1 98 ? 5.314 14.208 6.626 1.00 76.19 98 MET A C 1
ATOM 801 O O . MET A 1 98 ? 4.590 14.971 5.983 1.00 76.19 98 MET A O 1
ATOM 805 N N . LYS A 1 99 ? 4.889 12.984 6.964 1.00 75.62 99 LYS A N 1
ATOM 806 C CA . LYS A 1 99 ? 3.586 12.458 6.541 1.00 75.62 99 LYS A CA 1
ATOM 807 C C . LYS A 1 99 ? 2.478 13.004 7.449 1.00 75.62 99 LYS A C 1
ATOM 809 O O . LYS A 1 99 ? 2.625 13.004 8.663 1.00 75.62 99 LYS A O 1
ATOM 814 N N . LYS A 1 100 ? 1.385 13.481 6.840 1.00 76.00 100 LYS A N 1
ATOM 815 C CA . LYS A 1 100 ? 0.340 14.275 7.517 1.00 76.00 100 LYS A CA 1
ATOM 816 C C . LYS A 1 100 ? -0.981 13.546 7.766 1.00 76.00 100 LYS A C 1
ATOM 818 O O . LYS A 1 100 ? -1.908 14.158 8.268 1.00 76.00 100 LYS A O 1
ATOM 823 N N . THR A 1 101 ? -1.113 12.296 7.332 1.00 89.56 101 THR A N 1
ATOM 824 C CA . THR A 1 101 ? -2.380 11.568 7.459 1.00 89.56 101 THR A CA 1
ATOM 825 C C . THR A 1 101 ? -2.150 10.071 7.559 1.00 89.56 101 THR A C 1
ATOM 827 O O . THR A 1 101 ? -1.317 9.508 6.833 1.00 89.56 101 THR A O 1
ATOM 830 N N . VAL A 1 102 ? -2.901 9.433 8.459 1.00 94.31 102 VAL A N 1
ATOM 831 C CA . VAL A 1 102 ? -2.966 7.972 8.591 1.00 94.31 102 VAL A CA 1
ATOM 832 C C . VAL A 1 102 ? -3.799 7.324 7.489 1.00 94.31 102 VAL A C 1
ATOM 834 O O . VAL A 1 102 ? -3.668 6.122 7.269 1.00 94.31 102 VAL A O 1
ATOM 837 N N . TRP A 1 103 ? -4.623 8.096 6.786 1.00 96.31 103 TRP A N 1
ATOM 838 C CA . TRP A 1 103 ? -5.648 7.578 5.895 1.00 96.31 103 TRP A CA 1
ATOM 839 C C . TRP A 1 103 ? -5.144 7.285 4.483 1.00 96.31 103 TRP A C 1
ATOM 841 O O . TRP A 1 103 ? -4.284 7.970 3.920 1.00 96.31 103 TRP A O 1
ATOM 851 N N . THR A 1 104 ? -5.728 6.254 3.887 1.00 94.75 104 THR A N 1
ATOM 852 C CA . THR A 1 104 ? -5.461 5.798 2.527 1.00 94.75 104 THR A CA 1
ATOM 853 C C . THR A 1 104 ? -6.778 5.478 1.834 1.00 94.75 104 THR A C 1
ATOM 855 O O . THR A 1 104 ? -7.662 4.873 2.433 1.00 94.75 104 THR A O 1
ATOM 858 N N . TYR A 1 105 ? -6.904 5.895 0.575 1.00 95.31 105 TYR A N 1
ATOM 859 C CA . TYR A 1 105 ? -8.040 5.546 -0.276 1.00 95.31 105 TYR A CA 1
ATOM 860 C C . TYR A 1 105 ? -7.746 4.195 -0.923 1.00 95.31 105 TYR A C 1
ATOM 862 O O . TYR A 1 105 ? -7.049 4.132 -1.946 1.00 95.31 105 TYR A O 1
ATOM 870 N N . ASP A 1 106 ? -8.213 3.127 -0.287 1.00 94.81 106 ASP A N 1
ATOM 871 C CA . ASP A 1 106 ? -8.001 1.772 -0.770 1.00 94.81 106 ASP A CA 1
ATOM 872 C C . ASP A 1 106 ? -8.834 1.519 -2.025 1.00 94.81 106 ASP A C 1
ATOM 874 O O . ASP A 1 106 ? -10.007 1.897 -2.136 1.00 94.81 106 ASP A O 1
ATOM 878 N N . HIS A 1 107 ? -8.187 0.917 -3.011 1.00 93.25 107 HIS A N 1
ATOM 879 C CA . HIS A 1 107 ? -8.781 0.628 -4.300 1.00 93.25 107 HIS A CA 1
ATOM 880 C C . HIS A 1 107 ? -8.089 -0.563 -4.939 1.00 93.25 107 HIS A C 1
ATOM 882 O O . HIS A 1 107 ? -6.898 -0.813 -4.759 1.00 93.25 107 HIS A O 1
ATOM 888 N N . ASP A 1 108 ? -8.851 -1.288 -5.742 1.00 90.69 108 ASP A N 1
ATOM 889 C CA . ASP A 1 108 ? -8.303 -2.330 -6.586 1.00 90.69 108 ASP A CA 1
ATOM 890 C C . ASP A 1 108 ? -7.399 -1.700 -7.658 1.00 90.69 108 ASP A C 1
ATOM 892 O O . ASP A 1 108 ? -7.832 -0.870 -8.457 1.00 90.69 108 ASP A O 1
ATOM 896 N N . TYR A 1 109 ? -6.124 -2.085 -7.684 1.00 83.50 109 TYR A N 1
ATOM 897 C CA . TYR A 1 109 ? -5.150 -1.482 -8.596 1.00 83.50 109 TYR A CA 1
ATOM 898 C C . TYR A 1 109 ? -5.386 -1.855 -10.069 1.00 83.50 109 TYR A C 1
ATOM 900 O O . TYR A 1 109 ? -4.916 -1.138 -10.955 1.00 83.50 109 TYR A O 1
ATOM 908 N N . LYS A 1 110 ? -6.092 -2.962 -10.350 1.00 88.38 110 LYS A N 1
ATOM 909 C CA . LYS A 1 110 ? -6.375 -3.429 -11.716 1.00 88.38 110 LYS A CA 1
ATOM 910 C C . LYS A 1 110 ? -7.568 -2.686 -12.309 1.00 88.38 110 LYS A C 1
ATOM 912 O O . LYS A 1 110 ? -7.510 -2.218 -13.440 1.00 88.38 110 LYS A O 1
ATOM 917 N N . THR A 1 111 ? -8.639 -2.569 -11.536 1.00 90.62 111 THR A N 1
ATOM 918 C CA . THR A 1 111 ? -9.936 -2.033 -11.969 1.00 90.62 111 THR A CA 1
ATOM 919 C C . THR A 1 111 ? -10.133 -0.570 -11.580 1.00 90.62 111 THR A C 1
ATOM 921 O O . THR A 1 111 ? -10.948 0.123 -12.179 1.00 90.62 111 THR A O 1
ATOM 924 N N . GLY A 1 112 ? -9.400 -0.077 -10.582 1.00 90.44 112 GLY A N 1
ATOM 925 C CA . GLY A 1 112 ? -9.627 1.231 -9.971 1.00 90.44 112 GLY A CA 1
ATOM 926 C C . GLY A 1 112 ? -10.858 1.281 -9.063 1.00 90.44 112 GLY A C 1
ATOM 927 O O . GLY A 1 112 ? -11.217 2.369 -8.617 1.00 90.44 112 GLY A O 1
ATOM 928 N N . LYS A 1 113 ? -11.515 0.142 -8.790 1.00 93.75 113 LYS A N 1
ATOM 929 C CA . LYS A 1 113 ? -12.694 0.084 -7.920 1.00 93.75 113 LYS A CA 1
ATOM 930 C C . LYS A 1 113 ? -12.316 0.532 -6.511 1.00 93.75 113 LYS A C 1
ATOM 932 O O . LYS A 1 113 ? -11.490 -0.105 -5.860 1.00 93.75 113 LYS A O 1
ATOM 937 N N . PHE A 1 114 ? -12.946 1.605 -6.046 1.00 95.62 114 PHE A N 1
ATOM 938 C CA . PHE A 1 114 ? -12.815 2.082 -4.675 1.00 95.62 114 PHE A CA 1
ATOM 939 C C . PHE A 1 114 ? -13.391 1.054 -3.690 1.00 95.62 114 PHE A C 1
ATOM 941 O O . PHE A 1 114 ? -14.476 0.515 -3.924 1.00 95.62 114 PHE A O 1
ATOM 948 N N . LYS A 1 115 ? -12.642 0.764 -2.622 1.00 95.00 115 LYS A N 1
ATOM 949 C CA . LYS A 1 115 ? -13.008 -0.209 -1.582 1.00 95.00 115 LYS A CA 1
ATOM 950 C C . LYS A 1 115 ? -13.399 0.481 -0.274 1.00 95.00 115 LYS A C 1
ATOM 952 O O . LYS A 1 115 ? -14.369 0.065 0.347 1.00 95.00 115 LYS A O 1
ATOM 957 N N . GLY A 1 116 ? -12.673 1.530 0.112 1.00 95.75 116 GLY A N 1
ATOM 958 C CA . GLY A 1 116 ? -12.919 2.273 1.347 1.00 95.75 116 GLY A CA 1
ATOM 959 C C . GLY A 1 116 ? -11.760 3.192 1.734 1.00 95.75 116 GLY A C 1
ATOM 960 O O . GLY A 1 116 ? -10.716 3.230 1.075 1.00 95.75 116 GLY A O 1
ATOM 961 N N . ILE A 1 117 ? -11.940 3.940 2.816 1.00 97.25 117 ILE A N 1
ATOM 962 C CA . ILE A 1 117 ? -10.901 4.739 3.462 1.00 97.25 117 ILE A CA 1
ATOM 963 C C . ILE A 1 117 ? -10.391 3.964 4.681 1.00 97.25 117 ILE A C 1
ATOM 965 O O . ILE A 1 117 ? -11.031 3.886 5.731 1.00 97.25 117 ILE A O 1
ATOM 969 N N . ILE A 1 118 ? -9.190 3.409 4.558 1.00 97.75 118 ILE A N 1
ATOM 970 C CA . ILE A 1 118 ? -8.553 2.616 5.617 1.00 97.75 118 ILE A CA 1
ATOM 971 C C . ILE A 1 118 ? -7.272 3.286 6.105 1.00 97.75 118 ILE A C 1
ATOM 973 O O . ILE A 1 118 ? -6.681 4.125 5.420 1.00 97.75 118 ILE A O 1
ATOM 977 N N . CYS A 1 119 ? -6.809 2.907 7.291 1.00 97.38 119 CYS A N 1
ATOM 978 C CA . CYS A 1 119 ? -5.547 3.397 7.827 1.00 97.38 119 CYS A CA 1
ATOM 979 C C . CYS A 1 119 ? -4.336 2.727 7.157 1.00 97.38 119 CYS A C 1
ATOM 981 O O . CYS A 1 119 ? -4.407 1.600 6.662 1.00 97.38 119 CYS A O 1
ATOM 983 N N . GLN A 1 120 ? -3.187 3.404 7.172 1.00 95.12 120 GLN A N 1
ATOM 984 C CA . GLN A 1 120 ? -1.953 2.920 6.555 1.00 95.12 120 GLN A CA 1
ATOM 985 C C . GLN A 1 120 ? -1.503 1.537 7.065 1.00 95.12 120 GLN A C 1
ATOM 987 O O . GLN A 1 120 ? -1.061 0.746 6.227 1.00 95.12 120 GLN A O 1
ATOM 992 N N . PRO A 1 121 ? -1.612 1.198 8.367 1.00 96.50 121 PRO A N 1
ATOM 993 C CA . PRO A 1 121 ? -1.353 -0.159 8.842 1.00 96.50 121 PRO A CA 1
ATOM 994 C C . PRO A 1 121 ? -2.239 -1.214 8.167 1.00 96.50 121 PRO A C 1
ATOM 996 O O . PRO A 1 121 ? -1.709 -2.182 7.625 1.00 96.50 121 PRO A O 1
ATOM 999 N N . CYS A 1 122 ? -3.560 -0.999 8.120 1.00 97.31 122 CYS A N 1
ATOM 1000 C CA . CYS A 1 122 ? -4.496 -1.904 7.444 1.00 97.31 122 CYS A CA 1
ATOM 1001 C C . CYS A 1 122 ? -4.164 -2.044 5.956 1.00 97.31 122 CYS A C 1
ATOM 1003 O O . CYS A 1 122 ? -4.032 -3.161 5.468 1.00 97.31 122 CYS A O 1
ATOM 1005 N N . ASN A 1 123 ? -3.929 -0.930 5.256 1.00 95.88 123 ASN A N 1
ATOM 1006 C CA . ASN A 1 123 ? -3.539 -0.946 3.844 1.00 95.88 123 ASN A CA 1
ATOM 1007 C C . ASN A 1 123 ? -2.255 -1.755 3.602 1.00 95.88 123 ASN A C 1
ATOM 1009 O O . ASN A 1 123 ? -2.153 -2.498 2.628 1.00 95.88 123 ASN A O 1
ATOM 1013 N N . SER A 1 124 ? -1.261 -1.633 4.486 1.00 94.06 124 SER A N 1
ATOM 1014 C CA . SER A 1 124 ? -0.034 -2.428 4.392 1.00 94.06 124 SER A CA 1
ATOM 1015 C C . SER A 1 124 ? -0.286 -3.919 4.613 1.00 94.06 124 SER A C 1
ATOM 1017 O O . SER A 1 124 ? 0.279 -4.731 3.884 1.00 94.06 124 SER A O 1
ATOM 1019 N N . VAL A 1 125 ? -1.127 -4.286 5.587 1.00 95.62 125 VAL A N 1
ATOM 1020 C CA . VAL A 1 125 ? -1.495 -5.688 5.845 1.00 95.62 125 VAL A CA 1
ATOM 1021 C C . VAL A 1 125 ? -2.219 -6.278 4.638 1.00 95.62 125 VAL A C 1
ATOM 1023 O O . VAL A 1 125 ? -1.758 -7.281 4.102 1.00 95.62 125 VAL A O 1
ATOM 1026 N N . VAL A 1 126 ? -3.273 -5.619 4.150 1.00 94.00 126 VAL A N 1
ATOM 1027 C CA . VAL A 1 126 ? -4.032 -6.053 2.963 1.00 94.00 126 VAL A CA 1
ATOM 1028 C C . VAL A 1 126 ? -3.109 -6.208 1.750 1.00 94.00 126 VAL A C 1
ATOM 1030 O O . VAL A 1 126 ? -3.111 -7.245 1.089 1.00 94.00 126 VAL A O 1
ATOM 1033 N N . GLY A 1 127 ? -2.227 -5.232 1.507 1.00 91.38 127 GLY A N 1
ATOM 1034 C CA . GLY A 1 127 ? -1.259 -5.297 0.412 1.00 91.38 127 GLY A CA 1
ATOM 1035 C C . GLY A 1 127 ? -0.218 -6.414 0.560 1.00 91.38 127 GLY A C 1
ATOM 1036 O O . GLY A 1 127 ? 0.234 -6.976 -0.439 1.00 91.38 127 GLY A O 1
ATOM 1037 N N . ASN A 1 128 ? 0.184 -6.771 1.780 1.00 92.81 128 ASN A N 1
ATOM 1038 C CA . ASN A 1 128 ? 1.090 -7.900 2.024 1.00 92.81 128 ASN A CA 1
ATOM 1039 C C . ASN A 1 128 ? 0.387 -9.252 1.876 1.00 92.81 128 ASN A C 1
ATOM 1041 O O . ASN A 1 128 ? 1.005 -10.194 1.386 1.00 92.81 128 ASN A O 1
ATOM 1045 N N . LEU A 1 129 ? -0.903 -9.312 2.207 1.00 94.75 129 LEU A N 1
ATOM 1046 C CA . LEU A 1 129 ? -1.769 -10.460 1.945 1.00 94.75 129 LEU A CA 1
ATOM 1047 C C . LEU A 1 129 ? -2.161 -10.589 0.465 1.00 94.75 129 LEU A C 1
ATOM 1049 O O . LEU A 1 129 ? -2.729 -11.601 0.087 1.00 94.75 129 LEU A O 1
ATOM 1053 N N . GLN A 1 130 ? -1.835 -9.601 -0.377 1.00 89.56 130 GLN A N 1
ATOM 1054 C CA . GLN A 1 130 ? -2.118 -9.601 -1.821 1.00 89.56 130 GLN A CA 1
ATOM 1055 C C . GLN A 1 130 ? -3.606 -9.753 -2.161 1.00 89.56 130 GLN A C 1
ATOM 1057 O O . GLN A 1 130 ? -3.939 -10.330 -3.192 1.00 89.56 130 GLN A O 1
ATOM 1062 N N . ASP A 1 131 ? -4.490 -9.251 -1.292 1.00 86.25 131 ASP A N 1
ATOM 1063 C CA . ASP A 1 131 ? -5.938 -9.475 -1.391 1.00 86.25 131 ASP A CA 1
ATOM 1064 C C . ASP A 1 131 ? -6.334 -10.980 -1.429 1.00 86.25 131 ASP A C 1
ATOM 1066 O O . ASP A 1 131 ? -7.432 -11.322 -1.865 1.00 86.25 131 ASP A O 1
ATOM 1070 N N . ASP A 1 132 ? -5.464 -11.894 -0.970 1.00 92.88 132 ASP A N 1
ATOM 1071 C CA . ASP A 1 132 ? -5.703 -13.344 -0.944 1.00 92.88 132 ASP A CA 1
ATOM 1072 C C . ASP A 1 132 ? -6.273 -13.784 0.413 1.00 92.88 132 ASP A C 1
ATOM 1074 O O . ASP A 1 132 ? -5.572 -13.846 1.429 1.00 92.88 132 ASP A O 1
ATOM 1078 N N . ILE A 1 133 ? -7.562 -14.133 0.416 1.00 95.44 133 ILE A N 1
ATOM 1079 C CA . ILE A 1 133 ? -8.270 -14.613 1.609 1.00 95.44 133 ILE A CA 1
ATOM 1080 C C . ILE A 1 133 ? -7.688 -15.925 2.152 1.00 95.44 133 ILE A C 1
ATOM 1082 O O . ILE A 1 133 ? -7.606 -16.114 3.362 1.00 95.44 133 ILE A O 1
ATOM 1086 N N . THR A 1 134 ? -7.190 -16.803 1.279 1.00 97.50 134 THR A N 1
ATOM 1087 C CA . THR A 1 134 ? -6.585 -18.079 1.686 1.00 97.50 134 THR A CA 1
ATOM 1088 C C . THR A 1 134 ? -5.295 -17.834 2.461 1.00 97.50 134 THR A C 1
ATOM 1090 O O . THR A 1 134 ? -4.987 -18.540 3.425 1.00 97.50 134 THR A O 1
ATOM 1093 N N . LEU A 1 135 ? -4.514 -16.834 2.042 1.00 96.69 135 LEU A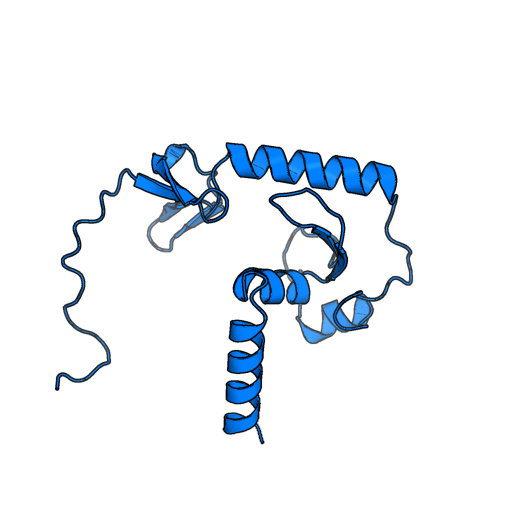 N 1
ATOM 1094 C CA . LEU A 1 135 ? -3.320 -16.411 2.765 1.00 96.69 135 LEU A CA 1
ATOM 1095 C C . LEU A 1 135 ? -3.688 -15.734 4.091 1.00 96.69 135 LEU A C 1
ATOM 1097 O O . LEU A 1 135 ? -3.057 -16.027 5.107 1.00 96.69 135 LEU A O 1
ATOM 1101 N N . ALA A 1 136 ? -4.721 -14.887 4.100 1.00 96.38 136 ALA A N 1
ATOM 1102 C CA . ALA A 1 136 ? -5.221 -14.252 5.317 1.00 96.38 136 ALA A CA 1
ATOM 1103 C C . ALA A 1 136 ? -5.617 -15.293 6.380 1.00 96.38 136 ALA A C 1
ATOM 1105 O O . ALA A 1 136 ? -5.144 -15.216 7.515 1.00 96.38 136 ALA A O 1
ATOM 1106 N N . ASP A 1 137 ? -6.371 -16.326 5.999 1.00 97.31 137 ASP A N 1
ATOM 1107 C CA . ASP A 1 137 ? -6.779 -17.412 6.899 1.00 97.31 137 ASP A CA 1
ATOM 1108 C C . ASP A 1 137 ? -5.583 -18.169 7.484 1.00 97.31 137 ASP A C 1
ATOM 1110 O O . ASP A 1 137 ? -5.570 -18.535 8.662 1.00 97.31 137 ASP A O 1
ATOM 1114 N N . LYS A 1 138 ? -4.544 -18.404 6.675 1.00 96.88 138 LYS A N 1
ATOM 1115 C CA . LYS A 1 138 ? -3.303 -19.035 7.149 1.00 96.88 138 LYS A CA 1
ATOM 1116 C C . LYS A 1 138 ? -2.580 -18.159 8.173 1.00 96.88 138 LYS A C 1
ATOM 1118 O O . LYS A 1 138 ? -2.073 -18.693 9.158 1.00 96.88 138 LYS A O 1
ATOM 1123 N N . VAL A 1 139 ? -2.548 -16.840 7.967 1.00 96.44 139 VAL A N 1
ATOM 1124 C CA . VAL A 1 139 ? -1.959 -15.889 8.924 1.00 96.44 139 VAL A CA 1
ATOM 1125 C C . VAL A 1 139 ? -2.744 -15.881 10.235 1.00 96.44 139 VAL A C 1
ATOM 1127 O O . VAL A 1 139 ? -2.129 -15.962 11.296 1.00 96.44 139 VAL A O 1
ATOM 1130 N N . VAL A 1 140 ? -4.078 -15.864 10.180 1.00 95.94 140 VAL A N 1
ATOM 1131 C CA . VAL A 1 140 ? -4.934 -15.942 11.377 1.00 95.94 140 VAL A CA 1
ATOM 1132 C C . VAL A 1 140 ? -4.652 -17.223 12.164 1.00 95.94 140 VAL A C 1
ATOM 1134 O O . VAL A 1 140 ? -4.328 -17.145 13.347 1.00 95.94 140 VAL A O 1
ATOM 1137 N N . LYS A 1 141 ? -4.665 -18.387 11.500 1.00 96.75 141 LYS A N 1
ATOM 1138 C CA . LYS A 1 141 ? -4.357 -19.683 12.134 1.00 96.75 141 LYS A CA 1
ATOM 1139 C C . LYS A 1 141 ? -2.966 -19.713 12.764 1.00 96.75 141 LYS A C 1
ATOM 1141 O O . LYS A 1 141 ? -2.785 -20.290 13.833 1.00 96.75 141 LYS A O 1
ATOM 1146 N N . TYR A 1 142 ? -1.973 -19.111 12.107 1.00 96.62 142 TYR A N 1
ATOM 1147 C CA . TYR A 1 142 ? -0.628 -19.007 12.664 1.00 96.62 142 TYR A CA 1
ATOM 1148 C C . TYR A 1 142 ? -0.611 -18.158 13.939 1.00 96.62 142 TYR A C 1
ATOM 1150 O O . TYR A 1 142 ? 0.011 -18.563 14.915 1.00 96.62 142 TYR A O 1
ATOM 1158 N N . ILE A 1 143 ? -1.291 -17.008 13.953 1.00 96.31 143 ILE A N 1
ATOM 1159 C CA . ILE A 1 143 ? -1.368 -16.154 15.145 1.00 96.31 143 ILE A CA 1
ATOM 1160 C C . ILE A 1 143 ?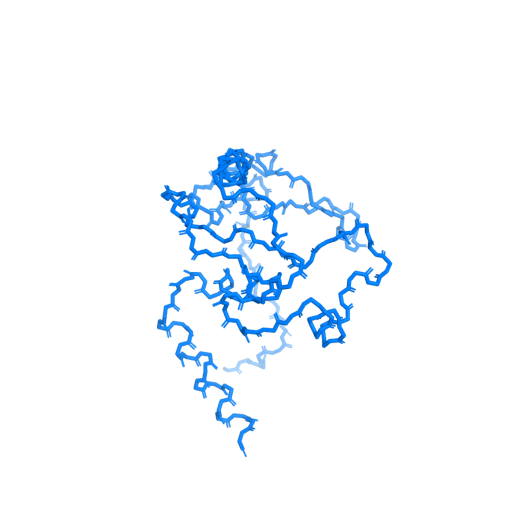 -2.059 -16.906 16.285 1.00 96.31 143 ILE A C 1
ATOM 1162 O O . ILE A 1 143 ? -1.475 -17.014 17.357 1.00 96.31 143 ILE A O 1
ATOM 1166 N N . GLN A 1 144 ? -3.233 -17.493 16.038 1.00 95.75 144 GLN A N 1
ATOM 1167 C CA . GLN A 1 144 ? -3.980 -18.255 17.048 1.00 95.75 144 GLN A CA 1
ATOM 1168 C C . GLN A 1 144 ? -3.118 -19.349 17.686 1.00 95.75 144 GLN A C 1
ATOM 1170 O O . GLN A 1 144 ? -3.022 -19.436 18.899 1.00 95.75 144 GLN A O 1
ATOM 1175 N N . ARG A 1 145 ? -2.380 -20.119 16.880 1.00 96.06 145 ARG A N 1
ATOM 1176 C CA . ARG A 1 145 ? -1.526 -21.204 17.386 1.00 96.06 145 ARG A CA 1
ATOM 1177 C C . ARG A 1 145 ? -0.376 -20.744 18.297 1.00 96.06 145 ARG A C 1
ATOM 1179 O O . ARG A 1 145 ? 0.140 -21.559 19.051 1.00 96.06 145 ARG A O 1
ATOM 1186 N N . ASN A 1 146 ? 0.113 -19.512 18.150 1.00 93.06 146 ASN A N 1
ATOM 1187 C CA . ASN A 1 146 ? 1.329 -19.051 18.837 1.00 93.06 146 ASN A CA 1
ATOM 1188 C C . ASN A 1 146 ? 1.067 -17.984 19.914 1.00 93.06 146 ASN A C 1
ATOM 1190 O O . ASN A 1 146 ? 2.010 -17.591 20.598 1.00 93.06 146 ASN A O 1
ATOM 1194 N N . TYR A 1 147 ? -0.160 -17.471 20.017 1.00 84.19 147 TYR A N 1
ATOM 1195 C CA . TYR A 1 147 ? -0.514 -16.358 20.904 1.00 84.19 147 TYR A CA 1
ATOM 1196 C C . TYR A 1 147 ? -1.821 -16.593 21.688 1.00 84.19 147 TYR A C 1
ATOM 1198 O O . TYR A 1 147 ? -2.295 -15.664 22.345 1.00 84.19 147 TYR A O 1
ATOM 1206 N N . GLU A 1 148 ? -2.379 -17.806 21.624 1.00 55.19 148 GLU A N 1
ATOM 1207 C CA . GLU A 1 148 ? -3.299 -18.369 22.630 1.00 55.19 148 GLU A CA 1
ATOM 1208 C C . GLU A 1 148 ? -2.503 -19.197 23.647 1.00 55.19 148 GLU A C 1
ATOM 1210 O O . GLU A 1 148 ? -2.825 -19.097 24.852 1.00 55.19 148 GLU A O 1
#

pLDDT: mean 89.09, std 13.19, range [42.44, 98.06]

Secondary structure (DSSP, 8-state):
---SSSSS-------TTEEE-TTT--EEEGGGEEEEEE-TTSPEEEEEEEHHHHHHHHHHHHHHHHHH-SPPTT-B-TTT--BHHHHHHHHTTTTT-----SEEEEE-TTT--EEEEEEHHHHHHHHHHTT-HHHHHHHHHHHHHHH-